Protein AF-A0A106QCA8-F1 (afdb_monomer)

Radius of gyration: 20.13 Å; Cα contacts (8 Å, |Δi|>4): 195; chains: 1; bounding box: 50×36×50 Å

Structure (mmCIF, N/CA/C/O backbone):
data_AF-A0A106QCA8-F1
#
_entry.id   AF-A0A106QCA8-F1
#
loop_
_atom_site.group_PDB
_atom_site.id
_atom_site.type_symbol
_atom_site.label_atom_id
_atom_site.label_alt_id
_atom_site.label_comp_id
_atom_site.label_asym_id
_atom_site.label_entity_id
_atom_site.label_seq_id
_atom_site.pdbx_PDB_ins_code
_atom_site.Cartn_x
_atom_site.Cartn_y
_atom_site.Cartn_z
_atom_site.occupancy
_atom_site.B_iso_or_equiv
_atom_site.auth_seq_id
_atom_site.auth_comp_id
_atom_site.auth_asym_id
_atom_site.auth_atom_id
_atom_site.pdbx_PDB_model_num
ATOM 1 N N . MET A 1 1 ? -0.680 6.009 4.607 1.00 61.69 1 MET A N 1
ATOM 2 C CA . MET A 1 1 ? -0.584 6.623 5.943 1.00 61.69 1 MET A CA 1
ATOM 3 C C . MET A 1 1 ? -1.995 6.791 6.470 1.00 61.69 1 MET A C 1
ATOM 5 O O . MET A 1 1 ? -2.846 7.191 5.689 1.00 61.69 1 MET A O 1
ATOM 9 N N . LEU A 1 2 ? -2.255 6.426 7.726 1.00 63.66 2 LEU A N 1
ATOM 10 C CA . LEU A 1 2 ? -3.539 6.678 8.384 1.00 63.66 2 LEU A CA 1
ATOM 11 C C . LEU A 1 2 ? -3.340 7.810 9.388 1.00 63.66 2 LEU A C 1
ATOM 13 O O . LEU A 1 2 ? -2.706 7.618 10.424 1.00 63.66 2 LEU A O 1
ATOM 17 N N . GLU A 1 3 ? -3.867 8.984 9.080 1.00 68.81 3 GLU A N 1
ATOM 18 C CA . GLU A 1 3 ? -3.774 10.158 9.943 1.00 68.81 3 GLU A CA 1
ATOM 19 C C . GLU A 1 3 ? -5.118 10.403 10.615 1.00 68.81 3 GLU A C 1
ATOM 21 O O . GLU A 1 3 ? -6.142 10.486 9.944 1.00 68.81 3 GLU A O 1
ATOM 26 N N . LEU A 1 4 ? -5.145 10.508 11.945 1.00 72.19 4 LEU A N 1
ATOM 27 C CA . LEU A 1 4 ? -6.372 10.848 12.661 1.00 72.19 4 LEU A CA 1
ATOM 28 C C . LEU A 1 4 ? -6.764 12.292 12.329 1.00 72.19 4 LEU A C 1
ATOM 30 O O . LEU A 1 4 ? -6.087 13.232 12.734 1.00 72.19 4 LEU A O 1
ATOM 34 N N . LYS A 1 5 ? -7.866 12.450 11.602 1.00 80.06 5 LYS A N 1
ATOM 35 C CA . LYS A 1 5 ? -8.427 13.740 11.192 1.00 80.06 5 LYS A CA 1
ATOM 36 C C . LYS A 1 5 ? -9.387 14.290 12.240 1.00 80.06 5 LYS A C 1
ATOM 38 O O . LYS A 1 5 ? -9.434 15.495 12.457 1.00 80.06 5 LYS A O 1
ATOM 43 N N . ASP A 1 6 ? -10.166 13.413 12.866 1.00 82.56 6 ASP A N 1
ATOM 44 C CA . ASP A 1 6 ? -11.178 13.800 13.846 1.00 82.56 6 ASP A CA 1
ATOM 45 C C . ASP A 1 6 ? -11.434 12.663 14.841 1.00 82.56 6 ASP A C 1
ATOM 47 O O . ASP A 1 6 ? -11.475 11.489 14.466 1.00 82.56 6 ASP A O 1
ATOM 51 N N . LEU A 1 7 ? -11.634 13.022 16.105 1.00 83.06 7 LEU A N 1
ATOM 52 C CA . LEU A 1 7 ? -12.031 12.111 17.170 1.00 83.06 7 LEU A CA 1
ATOM 53 C C . LEU A 1 7 ? -13.160 12.764 17.955 1.00 83.06 7 LEU A C 1
ATOM 55 O O . LEU A 1 7 ? -12.968 13.793 18.602 1.00 83.06 7 LEU A O 1
ATOM 59 N N . ARG A 1 8 ? -14.334 12.136 17.936 1.00 85.38 8 ARG A N 1
ATOM 60 C CA . ARG A 1 8 ? -15.504 12.611 18.677 1.00 85.38 8 ARG A CA 1
ATOM 61 C C . ARG A 1 8 ? -15.988 11.540 19.626 1.00 85.38 8 ARG A C 1
ATOM 63 O O . ARG A 1 8 ? -16.239 10.406 19.221 1.00 85.38 8 ARG A O 1
ATOM 70 N N . LEU A 1 9 ? -16.169 11.928 20.882 1.00 82.69 9 LEU A N 1
ATOM 71 C CA . LEU A 1 9 ? -16.781 11.078 21.889 1.00 82.69 9 LEU A CA 1
ATOM 72 C C . LEU A 1 9 ? -18.267 11.431 22.009 1.00 82.69 9 LEU A C 1
ATOM 74 O O . LEU A 1 9 ? -18.618 12.580 22.267 1.00 82.69 9 LEU A O 1
ATOM 78 N N . GLY A 1 10 ? -19.131 10.444 21.809 1.00 80.75 10 GLY A N 1
ATOM 79 C CA . GLY A 1 10 ? -20.548 10.496 22.153 1.00 80.75 10 GLY A CA 1
ATOM 80 C C . GLY A 1 10 ? -20.837 9.686 23.418 1.00 80.75 10 GLY A C 1
ATOM 81 O O . GLY A 1 10 ? -19.964 9.002 23.946 1.00 80.75 10 GLY A O 1
ATOM 82 N N . GLU A 1 11 ? -22.087 9.716 23.884 1.00 78.12 11 GLU A N 1
ATOM 83 C CA . GLU A 1 11 ? -22.497 9.030 25.122 1.00 78.12 11 GLU A CA 1
ATOM 84 C C . GLU A 1 11 ? -22.287 7.507 25.094 1.00 78.12 11 GLU A C 1
ATOM 86 O O . GLU A 1 11 ? -22.071 6.890 26.135 1.00 78.12 11 GLU A O 1
ATOM 91 N N . ARG A 1 12 ? -22.369 6.881 23.913 1.00 80.38 12 ARG A N 1
ATOM 92 C CA . ARG A 1 12 ? -22.224 5.421 23.739 1.00 80.38 12 ARG A CA 1
ATOM 93 C C . ARG A 1 12 ? -21.280 5.016 22.614 1.00 80.38 12 ARG A C 1
ATOM 95 O O . ARG A 1 12 ? -21.051 3.826 22.405 1.00 80.38 12 ARG A O 1
ATOM 102 N N . THR A 1 13 ? -20.741 5.987 21.891 1.00 79.75 13 THR A N 1
ATOM 103 C CA . THR A 1 13 ? -19.988 5.750 20.662 1.00 79.75 13 THR A CA 1
ATOM 104 C C . THR A 1 13 ? -18.771 6.655 20.601 1.00 79.75 13 THR A C 1
ATOM 106 O O . THR A 1 13 ? -18.883 7.841 20.899 1.00 79.75 13 THR A O 1
ATOM 109 N N . ALA A 1 14 ? -17.637 6.138 20.146 1.00 76.19 14 ALA A N 1
ATOM 110 C CA . ALA A 1 14 ? -16.525 6.961 19.686 1.00 76.19 14 ALA A CA 1
ATOM 111 C C . ALA A 1 14 ? -16.488 6.942 18.156 1.00 76.19 14 ALA A C 1
ATOM 113 O O . ALA A 1 14 ? -16.459 5.874 17.547 1.00 76.19 14 ALA A O 1
ATOM 114 N N . LEU A 1 15 ? -16.502 8.121 17.541 1.00 79.62 15 LEU A N 1
ATOM 115 C CA . LEU A 1 15 ? -16.288 8.282 16.110 1.00 79.62 15 LEU A CA 1
ATOM 116 C C . LEU A 1 15 ? -14.836 8.680 15.882 1.00 79.62 15 LEU A C 1
ATOM 118 O O . LEU A 1 15 ? -14.366 9.681 16.421 1.00 79.62 15 LEU A O 1
ATOM 122 N N . VAL A 1 16 ? -14.157 7.911 15.047 1.00 79.00 16 VAL A N 1
ATOM 123 C CA . VAL A 1 16 ? -12.771 8.128 14.665 1.00 79.00 16 VAL A CA 1
ATOM 124 C C . VAL A 1 16 ? -12.732 8.286 13.153 1.00 79.00 16 VAL A C 1
ATOM 126 O O . VAL A 1 16 ? -13.136 7.384 12.421 1.00 79.00 16 VAL A O 1
ATOM 129 N N . VAL A 1 17 ? -12.291 9.441 12.671 1.00 78.81 17 VAL A N 1
ATOM 130 C CA . VAL A 1 17 ? -12.136 9.705 11.239 1.00 78.81 17 VAL A CA 1
ATOM 131 C C . VAL A 1 17 ? -10.658 9.757 10.934 1.00 78.81 17 VAL A C 1
ATOM 133 O O . VAL A 1 17 ? -9.940 10.603 11.463 1.00 78.81 17 VAL A O 1
ATOM 136 N N . TYR A 1 18 ? -10.215 8.871 10.060 1.00 72.44 18 TYR A N 1
ATOM 137 C CA . TYR A 1 18 ? -8.867 8.880 9.531 1.00 72.44 18 TYR A CA 1
ATOM 138 C C . TYR A 1 18 ? -8.876 9.451 8.123 1.00 72.44 18 TYR A C 1
ATOM 140 O O . TYR A 1 18 ? -9.735 9.087 7.322 1.00 72.44 18 TYR A O 1
ATOM 148 N N . ASN A 1 19 ? -7.901 10.300 7.816 1.00 68.88 19 ASN A N 1
ATOM 149 C CA . ASN A 1 19 ? -7.480 10.476 6.442 1.00 68.88 19 ASN A CA 1
ATOM 150 C C . ASN A 1 19 ? -6.543 9.323 6.089 1.00 68.88 19 ASN A C 1
ATOM 152 O O . ASN A 1 19 ? -5.522 9.093 6.745 1.00 68.88 19 ASN A O 1
ATOM 156 N N . VAL A 1 20 ? -6.912 8.581 5.062 1.00 65.12 20 VAL A N 1
ATOM 157 C CA . VAL A 1 20 ? -6.074 7.559 4.475 1.00 65.12 20 VAL A CA 1
ATOM 158 C C . VAL A 1 20 ? -5.375 8.174 3.280 1.00 65.12 20 VAL A C 1
ATOM 160 O O . VAL A 1 20 ? -5.980 8.392 2.236 1.00 65.12 20 VAL A O 1
ATOM 163 N N . ILE A 1 21 ? -4.082 8.426 3.434 1.00 62.19 21 ILE A N 1
ATOM 164 C CA . ILE A 1 21 ? -3.247 8.923 2.350 1.00 62.19 21 ILE A CA 1
ATOM 165 C C . ILE A 1 21 ? -2.496 7.744 1.749 1.00 62.19 21 ILE A C 1
ATOM 167 O O . ILE A 1 21 ? -1.595 7.178 2.381 1.00 62.19 21 ILE A O 1
ATOM 171 N N . HIS A 1 22 ? -2.852 7.370 0.525 1.00 54.16 22 HIS A N 1
ATOM 172 C CA . HIS A 1 22 ? -2.063 6.431 -0.262 1.00 54.16 22 HIS A CA 1
ATOM 173 C C . HIS A 1 22 ? -1.233 7.181 -1.293 1.00 54.16 22 HIS A C 1
ATOM 175 O O . HIS A 1 22 ? -1.770 7.866 -2.160 1.00 54.16 22 HIS A O 1
ATOM 181 N N . ASN A 1 23 ? 0.081 6.973 -1.241 1.00 50.81 23 ASN A N 1
ATOM 182 C CA . ASN A 1 23 ? 0.938 7.258 -2.381 1.00 50.81 23 ASN A CA 1
ATOM 183 C C . ASN A 1 23 ? 0.681 6.145 -3.401 1.00 50.81 23 ASN A C 1
ATOM 185 O O . ASN A 1 23 ? 1.023 4.983 -3.160 1.00 50.81 23 ASN A O 1
ATOM 189 N N . VAL A 1 24 ? -0.002 6.469 -4.499 1.00 42.97 24 VAL A N 1
ATOM 190 C CA . VAL A 1 24 ? -0.284 5.514 -5.577 1.00 42.97 24 VAL A CA 1
ATOM 191 C C . VAL A 1 24 ? 0.964 5.400 -6.450 1.00 42.97 24 VAL A C 1
ATOM 193 O O . VAL A 1 24 ? 1.028 5.949 -7.545 1.00 42.97 24 VAL A O 1
ATOM 196 N N . GLY A 1 25 ? 1.979 4.698 -5.946 1.00 50.38 25 GLY A N 1
ATOM 197 C CA . GLY A 1 25 ? 3.288 4.612 -6.594 1.00 50.38 25 GLY A CA 1
ATOM 198 C C . GLY A 1 25 ? 3.804 5.957 -7.117 1.00 50.38 25 GLY A C 1
ATOM 199 O O . GLY A 1 25 ? 3.725 6.967 -6.420 1.00 50.38 25 GLY A O 1
ATOM 200 N N . ARG A 1 26 ? 4.314 5.967 -8.354 1.00 38.50 26 ARG A N 1
ATOM 201 C CA . ARG A 1 26 ? 4.999 7.097 -9.012 1.00 38.50 26 ARG A CA 1
ATOM 202 C C . ARG A 1 26 ? 4.159 8.322 -9.397 1.00 38.50 26 ARG A C 1
ATOM 204 O O . ARG A 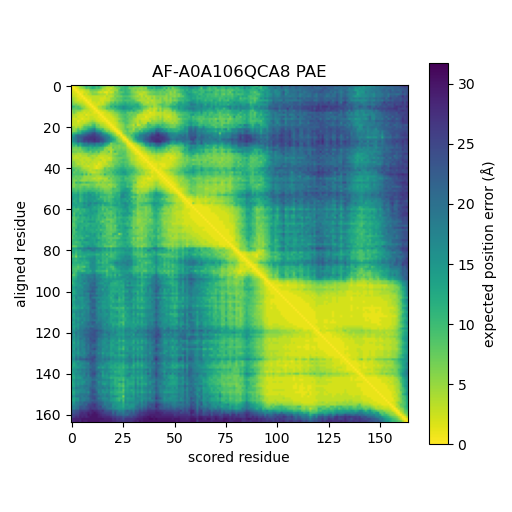1 26 ? 4.722 9.287 -9.908 1.00 38.50 26 ARG A O 1
ATOM 211 N N . LEU A 1 27 ? 2.847 8.350 -9.180 1.00 31.44 27 LEU A N 1
ATOM 212 C CA . LEU A 1 27 ? 2.084 9.571 -9.445 1.00 31.44 27 LEU A CA 1
ATOM 213 C C . LEU A 1 27 ? 2.104 10.478 -8.209 1.00 31.44 27 LEU A C 1
ATOM 215 O O . LEU A 1 27 ? 1.831 10.027 -7.099 1.00 31.44 27 LEU A O 1
ATOM 219 N N . ARG A 1 28 ? 2.296 11.793 -8.412 1.00 38.62 28 ARG A N 1
ATOM 220 C CA . ARG A 1 28 ? 1.898 12.864 -7.464 1.00 38.62 28 ARG A CA 1
ATOM 221 C C . ARG A 1 28 ? 0.366 12.919 -7.285 1.00 38.62 28 ARG A C 1
ATOM 223 O O . ARG A 1 28 ? -0.226 13.986 -7.177 1.00 38.62 28 ARG A O 1
ATOM 230 N N . THR A 1 29 ? -0.300 11.774 -7.306 1.00 36.31 29 THR A N 1
ATOM 231 C CA . THR A 1 29 ? -1.714 11.645 -7.005 1.00 36.31 29 THR A CA 1
ATOM 232 C C . THR A 1 29 ? -1.790 11.085 -5.597 1.00 36.31 29 THR A C 1
ATOM 234 O O . THR A 1 29 ? -1.747 9.875 -5.376 1.00 36.31 29 THR A O 1
ATOM 237 N N . THR A 1 30 ? -1.837 12.004 -4.637 1.00 47.06 30 THR A N 1
ATOM 238 C CA . THR A 1 30 ? -2.266 11.719 -3.272 1.00 47.06 30 THR A CA 1
ATOM 239 C C . THR A 1 30 ? -3.723 11.302 -3.363 1.00 47.06 30 THR A C 1
ATOM 241 O O . THR A 1 30 ? -4.579 12.120 -3.694 1.00 47.06 30 THR A O 1
ATOM 244 N N . LEU A 1 31 ? -4.002 10.020 -3.145 1.00 48.88 31 LEU A N 1
ATOM 245 C CA . LEU A 1 31 ? -5.378 9.562 -3.059 1.00 48.88 31 LEU A CA 1
ATOM 246 C C . LEU A 1 31 ? -5.782 9.667 -1.592 1.00 48.88 31 LEU A C 1
ATOM 248 O O . LEU A 1 31 ? -5.291 8.909 -0.752 1.00 48.88 31 LEU A O 1
ATOM 252 N N . GLU A 1 32 ? -6.597 10.679 -1.308 1.00 56.62 32 GLU A N 1
ATOM 253 C CA . GLU A 1 32 ? -7.141 10.970 0.013 1.00 56.62 32 GLU A CA 1
ATOM 254 C C . GLU A 1 32 ? -8.489 10.283 0.169 1.00 56.62 32 GLU A C 1
ATOM 256 O O . GLU A 1 32 ? -9.324 10.310 -0.737 1.00 56.62 32 GLU A O 1
ATOM 261 N N . GLN A 1 33 ? -8.707 9.670 1.327 1.00 68.94 33 GLN A N 1
ATOM 262 C CA . GLN A 1 33 ? -10.005 9.114 1.673 1.00 68.94 33 GLN A CA 1
ATOM 263 C C . GLN A 1 33 ? -10.294 9.258 3.145 1.00 68.94 33 GLN A C 1
ATOM 265 O O . GLN A 1 33 ? -9.450 8.992 3.998 1.00 68.94 33 GLN A O 1
ATOM 270 N N . ASP A 1 34 ? -11.549 9.561 3.439 1.00 70.88 34 ASP A N 1
ATOM 271 C CA . ASP A 1 34 ? -12.047 9.486 4.797 1.00 70.88 34 ASP A CA 1
ATOM 272 C C . ASP A 1 34 ? -12.394 8.024 5.125 1.00 70.88 34 ASP A C 1
ATOM 274 O O . ASP A 1 34 ? -13.360 7.455 4.600 1.00 70.88 34 ASP A O 1
ATOM 278 N N . PHE A 1 35 ? -11.633 7.429 6.042 1.00 74.38 35 PHE A N 1
ATOM 279 C CA . PHE A 1 35 ? -11.991 6.178 6.698 1.00 74.38 35 PHE A CA 1
ATOM 280 C C . PHE A 1 35 ? -12.634 6.476 8.047 1.00 74.38 35 PHE A C 1
ATOM 282 O O . PHE A 1 35 ? -11.989 6.959 8.979 1.00 74.38 35 PHE A O 1
ATOM 289 N N . LYS A 1 36 ? -13.937 6.212 8.144 1.00 80.69 36 LYS A N 1
ATOM 290 C CA . LYS A 1 36 ? -14.747 6.516 9.325 1.00 80.69 36 LYS A CA 1
ATOM 291 C C . LYS A 1 36 ? -14.991 5.239 10.107 1.00 80.69 36 LYS A C 1
ATOM 293 O O . LYS A 1 36 ? -15.583 4.296 9.584 1.00 80.69 36 LYS A O 1
ATOM 298 N N . LEU A 1 37 ? -14.555 5.230 11.357 1.00 81.50 37 LEU A N 1
ATOM 299 C CA . LEU A 1 37 ? -14.771 4.157 12.311 1.00 81.50 37 LEU A CA 1
ATOM 300 C C . LEU A 1 37 ? -15.709 4.632 13.416 1.00 81.50 37 LEU A C 1
ATOM 302 O O . LEU A 1 37 ? -15.427 5.603 14.109 1.00 81.50 37 LEU A O 1
ATOM 306 N N . GLU A 1 38 ? -16.814 3.926 13.601 1.00 84.69 38 GLU A N 1
ATOM 307 C CA . GLU A 1 38 ? -17.727 4.102 14.723 1.00 84.69 38 GLU A CA 1
ATOM 308 C C . GLU A 1 38 ? -17.548 2.924 15.682 1.00 84.69 38 GLU A C 1
ATOM 310 O O . GLU A 1 38 ? -17.734 1.764 15.310 1.00 84.69 38 GLU A O 1
ATOM 315 N N . ILE A 1 39 ? -17.154 3.224 16.914 1.00 84.94 39 ILE A N 1
ATOM 316 C CA . ILE A 1 39 ? -16.864 2.246 17.958 1.00 84.94 39 ILE A CA 1
ATOM 317 C C . ILE A 1 39 ? -17.966 2.338 19.005 1.00 84.94 39 ILE A C 1
ATOM 319 O O . ILE A 1 39 ? -18.117 3.371 19.651 1.00 84.94 39 ILE A O 1
ATOM 323 N N . ASP A 1 40 ? -18.711 1.258 19.205 1.00 85.00 40 ASP A N 1
ATOM 324 C CA . ASP A 1 40 ? -19.640 1.122 20.325 1.00 85.00 40 ASP A CA 1
ATOM 325 C C . ASP A 1 40 ? -18.842 0.850 21.610 1.00 85.00 40 ASP A C 1
ATOM 327 O O . ASP A 1 40 ? -18.142 -0.159 21.723 1.00 85.00 40 ASP A O 1
ATOM 331 N N . LEU A 1 41 ? -18.932 1.760 22.582 1.00 80.44 41 LEU A N 1
ATOM 332 C CA . LEU A 1 41 ? -18.091 1.7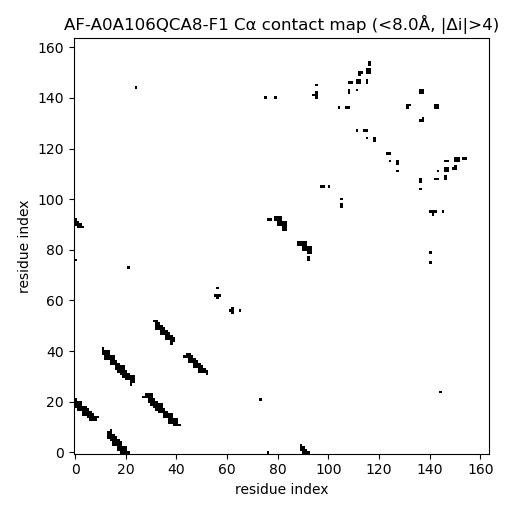42 23.785 1.00 80.44 41 LEU A CA 1
ATOM 333 C C . LEU A 1 41 ? -18.486 0.657 24.795 1.00 80.44 41 LEU A C 1
ATOM 335 O O . LEU A 1 41 ? -17.705 0.339 25.687 1.00 80.44 41 LEU A O 1
ATOM 339 N N . HIS A 1 42 ? -19.689 0.094 24.681 1.00 80.44 42 HIS A N 1
ATOM 340 C CA . HIS A 1 42 ? -20.198 -0.899 25.625 1.00 80.44 42 HIS A CA 1
ATOM 341 C C . HIS A 1 42 ? -19.939 -2.329 25.145 1.00 80.44 42 HIS A C 1
ATOM 343 O O . HIS A 1 42 ? -19.581 -3.204 25.927 1.00 80.44 42 HIS A O 1
ATOM 349 N N . SER A 1 43 ? -20.116 -2.564 23.846 1.00 85.56 43 SER A N 1
ATOM 350 C CA . SER A 1 43 ? -19.928 -3.870 23.213 1.00 85.56 43 SER A CA 1
ATOM 351 C C . SER A 1 43 ? -18.555 -4.045 22.565 1.00 85.56 43 SER A C 1
ATOM 353 O O . SER A 1 43 ? -18.200 -5.164 22.200 1.00 85.56 43 SER A O 1
ATOM 355 N N . GLY A 1 44 ? -17.806 -2.955 22.368 1.00 77.00 44 GLY A N 1
ATOM 356 C CA . GLY A 1 44 ? -16.535 -2.951 21.645 1.00 77.00 44 GLY A CA 1
ATOM 357 C C . GLY A 1 44 ? -16.677 -3.195 20.139 1.00 77.00 44 GLY A C 1
ATOM 358 O O . GLY A 1 44 ? -15.675 -3.386 19.451 1.00 77.00 44 GLY A O 1
ATOM 359 N N . LYS A 1 45 ? -17.905 -3.225 19.602 1.00 82.06 45 LYS A N 1
ATOM 360 C CA . LYS A 1 45 ? -18.140 -3.439 18.170 1.00 82.06 45 LYS A CA 1
ATOM 361 C C . LYS A 1 45 ? -17.693 -2.221 17.374 1.00 82.06 45 LYS A C 1
ATOM 363 O O . LYS A 1 45 ? -18.019 -1.091 17.722 1.00 82.06 45 LYS A O 1
ATOM 368 N N . VAL A 1 46 ? -17.011 -2.475 16.263 1.00 81.75 46 VAL A N 1
ATOM 369 C CA . VAL A 1 46 ? -16.520 -1.439 15.354 1.00 81.75 46 VAL A CA 1
ATOM 370 C C . VAL A 1 46 ? -17.262 -1.544 14.027 1.00 81.75 46 VAL A C 1
ATOM 372 O O . VAL A 1 46 ? -17.333 -2.621 13.434 1.00 81.75 46 VAL A O 1
ATOM 375 N N . LYS A 1 47 ? -17.811 -0.427 13.555 1.00 82.94 47 LYS A N 1
ATOM 376 C CA . LYS A 1 47 ? -18.344 -0.266 12.201 1.00 82.94 47 LYS A CA 1
ATOM 377 C C . LYS A 1 47 ? -17.411 0.641 11.419 1.00 82.94 47 LYS A C 1
ATOM 379 O O . LYS A 1 47 ? -17.030 1.695 11.913 1.00 82.94 47 LYS A O 1
ATOM 384 N N . GLY A 1 48 ? -17.055 0.235 10.206 1.00 78.62 48 GLY A N 1
ATOM 385 C CA . GLY A 1 48 ? -16.217 1.027 9.315 1.00 78.62 48 GLY A CA 1
ATOM 386 C C . GLY A 1 48 ? -16.945 1.383 8.031 1.00 78.62 48 GLY A C 1
ATOM 387 O O . GLY A 1 48 ? -17.636 0.539 7.462 1.00 78.62 48 GLY A O 1
ATOM 388 N N . ALA A 1 49 ? -16.763 2.615 7.569 1.00 78.81 49 ALA A N 1
ATOM 389 C CA . ALA A 1 49 ? -17.149 3.058 6.239 1.00 78.81 49 ALA A CA 1
ATOM 390 C C . ALA A 1 49 ? -15.944 3.713 5.564 1.00 78.81 49 ALA A C 1
ATOM 392 O O . ALA A 1 49 ? -15.250 4.538 6.162 1.00 78.81 49 ALA A O 1
ATOM 393 N N . LEU A 1 50 ? -15.705 3.330 4.315 1.00 73.25 50 LEU A N 1
ATOM 394 C CA . LEU A 1 50 ? -14.657 3.892 3.482 1.00 73.25 50 LEU A CA 1
ATOM 395 C C . LEU A 1 50 ? -15.316 4.584 2.293 1.00 73.25 50 LEU A C 1
ATOM 397 O O . LEU A 1 50 ? -16.176 4.003 1.628 1.00 73.25 50 LEU A O 1
ATOM 401 N N . HIS A 1 51 ? -14.929 5.833 2.055 1.00 72.19 51 HIS A N 1
ATOM 402 C CA . HIS A 1 51 ? -15.487 6.651 0.989 1.00 72.19 51 HIS A CA 1
ATOM 403 C C . HIS A 1 51 ? -14.386 7.022 0.003 1.00 72.19 51 HIS A C 1
ATOM 405 O O . HIS A 1 51 ? -13.469 7.765 0.340 1.00 72.19 51 HIS A O 1
ATOM 411 N N . LEU A 1 52 ? -14.498 6.500 -1.217 1.00 68.38 52 LEU A N 1
ATOM 412 C CA . LEU A 1 52 ? -13.610 6.837 -2.320 1.00 68.38 52 LEU A CA 1
ATOM 413 C C . LEU A 1 52 ? -14.088 8.143 -2.966 1.00 68.38 52 LEU A C 1
ATOM 415 O O . LEU A 1 52 ? -15.211 8.207 -3.468 1.00 68.38 52 LEU A O 1
ATOM 419 N N . THR A 1 53 ? -13.255 9.179 -2.928 1.00 67.00 53 THR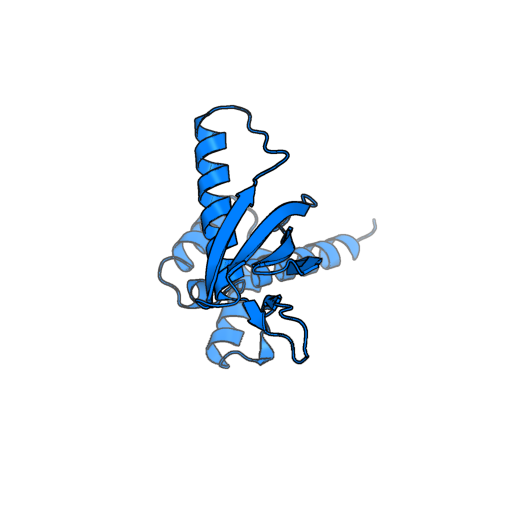 A N 1
ATOM 420 C CA . THR A 1 53 ? -13.514 10.485 -3.552 1.00 67.00 53 THR A CA 1
ATOM 421 C C . THR A 1 53 ? -12.570 10.712 -4.737 1.00 67.00 53 THR A C 1
ATOM 423 O O . THR A 1 53 ? -11.499 10.114 -4.804 1.00 67.00 53 THR A O 1
ATOM 426 N N . ASP A 1 54 ? -12.999 11.538 -5.699 1.00 61.41 54 ASP A N 1
ATOM 427 C CA . ASP A 1 54 ? -12.170 12.056 -6.804 1.00 61.41 54 ASP A CA 1
ATOM 428 C C . ASP A 1 54 ? -11.554 11.010 -7.759 1.00 61.41 54 ASP A C 1
ATOM 430 O O . ASP A 1 54 ? -10.402 11.103 -8.182 1.00 61.41 54 ASP A O 1
ATOM 434 N N . PHE A 1 55 ? -12.348 10.013 -8.160 1.00 65.44 55 PHE A N 1
ATOM 435 C CA . PHE A 1 55 ? -11.934 8.963 -9.095 1.00 65.44 55 PHE A CA 1
ATOM 436 C C . PHE A 1 55 ? -12.325 9.258 -10.550 1.00 65.44 55 PHE A C 1
ATOM 438 O O . PHE A 1 55 ? -13.505 9.426 -10.856 1.00 65.44 55 PHE A O 1
ATOM 445 N N . GLN A 1 56 ? -11.345 9.254 -11.462 1.00 62.97 56 GLN A N 1
ATOM 446 C CA . GLN A 1 56 ? -11.559 9.449 -12.902 1.00 62.97 56 GLN A CA 1
ATOM 447 C C . GLN A 1 56 ? -10.888 8.353 -13.747 1.00 62.97 56 GLN A C 1
ATOM 449 O O . GLN A 1 56 ? -9.737 7.953 -13.519 1.00 62.97 56 GLN A O 1
ATOM 454 N N . ALA A 1 57 ? -11.607 7.881 -14.765 1.00 69.06 57 ALA A N 1
ATOM 455 C CA . ALA A 1 57 ? -11.107 6.947 -15.766 1.00 69.06 57 ALA A CA 1
ATOM 456 C C . ALA A 1 57 ? -11.785 7.187 -17.119 1.00 69.06 57 ALA A C 1
ATOM 458 O O . ALA A 1 57 ? -12.938 7.611 -17.170 1.00 69.06 57 ALA A O 1
ATOM 459 N N . ASP A 1 58 ? -11.072 6.868 -18.197 1.00 63.72 58 ASP A N 1
ATOM 460 C CA . ASP A 1 58 ? -11.520 7.140 -19.568 1.00 63.72 58 ASP A CA 1
ATOM 461 C C . ASP A 1 58 ? -12.662 6.215 -20.013 1.00 63.72 58 ASP A C 1
ATOM 463 O O . ASP A 1 58 ? -13.417 6.532 -20.930 1.00 63.72 58 ASP A O 1
ATOM 467 N N . ASN A 1 59 ? -12.795 5.052 -19.366 1.00 74.62 59 ASN A N 1
ATOM 468 C CA . ASN A 1 59 ? -13.851 4.080 -19.622 1.00 74.62 59 ASN A CA 1
ATOM 469 C C . ASN A 1 59 ? -14.105 3.176 -18.399 1.00 74.62 59 ASN A C 1
ATOM 471 O O . ASN A 1 59 ? -13.388 3.222 -17.396 1.00 74.62 59 ASN A O 1
ATOM 475 N N . LEU A 1 60 ? -15.145 2.342 -18.495 1.00 69.31 60 LEU A N 1
ATOM 476 C CA . LEU A 1 60 ? -15.595 1.457 -17.418 1.00 69.31 60 LEU A CA 1
ATOM 477 C C . LEU A 1 60 ? -14.583 0.355 -17.064 1.00 69.31 60 LEU A C 1
ATOM 479 O O . LEU A 1 60 ? -14.456 0.004 -15.892 1.00 69.31 60 LEU A O 1
ATOM 483 N N . GLU A 1 61 ? -13.869 -0.203 -18.041 1.00 65.62 61 GLU A N 1
ATOM 484 C CA . GLU A 1 61 ? -12.885 -1.259 -17.770 1.00 65.62 61 GLU A CA 1
ATOM 485 C C . GLU A 1 61 ? -11.678 -0.699 -17.023 1.00 65.62 61 GLU A C 1
ATOM 487 O O . GLU A 1 61 ? -11.320 -1.222 -15.968 1.00 65.62 61 GLU A O 1
ATOM 492 N N . ALA A 1 62 ? -11.153 0.438 -17.484 1.00 57.84 62 ALA A N 1
ATOM 493 C CA . ALA A 1 62 ? -10.110 1.190 -16.799 1.00 57.84 62 ALA A CA 1
ATOM 494 C C . ALA A 1 62 ? -10.563 1.631 -15.400 1.00 57.84 62 ALA A C 1
ATOM 496 O O . ALA A 1 62 ? -9.774 1.609 -14.456 1.00 57.84 62 ALA A O 1
ATOM 497 N N . ALA A 1 63 ? -11.839 1.997 -15.233 1.00 66.25 63 ALA A N 1
ATOM 498 C CA . ALA A 1 63 ? -12.403 2.293 -13.921 1.00 66.25 63 ALA A CA 1
ATOM 499 C C . ALA A 1 63 ? -12.363 1.064 -12.994 1.00 66.25 63 ALA A C 1
ATOM 501 O O . ALA A 1 63 ? -11.914 1.142 -11.850 1.00 66.25 63 ALA A O 1
ATOM 502 N N . ARG A 1 64 ? -12.807 -0.094 -13.489 1.00 72.38 64 ARG A N 1
ATOM 503 C CA . ARG A 1 64 ? -12.835 -1.339 -12.714 1.00 72.38 64 ARG A CA 1
ATOM 504 C C . ARG A 1 64 ? -11.431 -1.789 -12.321 1.00 72.38 64 ARG A C 1
ATOM 506 O O . ARG A 1 64 ? -11.216 -2.174 -11.176 1.00 72.38 64 ARG A O 1
ATOM 513 N N . GLU A 1 65 ? -10.490 -1.723 -13.253 1.00 68.31 65 GLU A N 1
ATOM 514 C CA . GLU A 1 65 ? -9.098 -2.101 -13.027 1.00 68.31 65 GLU A CA 1
ATOM 515 C C . GLU A 1 65 ? -8.414 -1.169 -12.022 1.00 68.31 65 GLU A C 1
ATOM 517 O O . GLU A 1 65 ? -7.861 -1.639 -11.028 1.00 68.31 65 GLU A O 1
ATOM 522 N N . LYS A 1 66 ? -8.541 0.154 -12.196 1.00 66.81 66 LYS A N 1
ATOM 523 C CA . LYS A 1 66 ? -8.015 1.129 -11.229 1.00 66.81 66 LYS A CA 1
ATOM 524 C C . LYS A 1 66 ? -8.608 0.920 -9.832 1.00 66.81 66 LYS A C 1
ATOM 526 O O . LYS A 1 66 ? -7.882 1.035 -8.848 1.00 66.81 66 LYS A O 1
ATOM 531 N N . MET A 1 67 ? -9.897 0.586 -9.729 1.00 71.75 67 MET A N 1
ATOM 532 C CA . MET A 1 67 ? -10.543 0.300 -8.445 1.00 71.75 67 MET A CA 1
ATOM 533 C C . MET A 1 67 ? -10.037 -1.003 -7.811 1.00 71.75 67 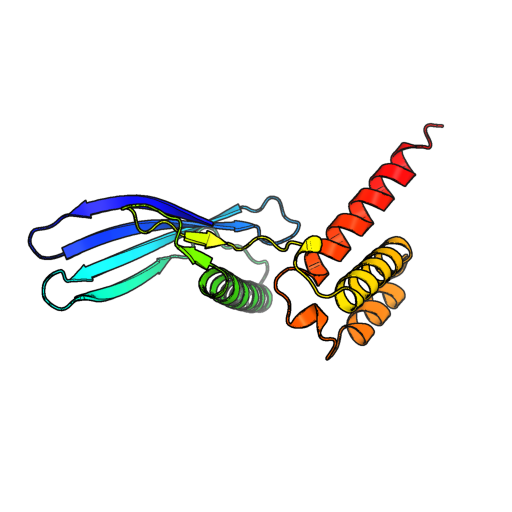MET A C 1
ATOM 535 O O . MET A 1 67 ? -9.819 -1.035 -6.603 1.00 71.75 67 MET A O 1
ATOM 539 N N . ALA A 1 68 ? -9.805 -2.058 -8.598 1.00 72.94 68 ALA A N 1
ATOM 540 C CA . ALA A 1 68 ? -9.232 -3.311 -8.104 1.00 72.94 68 ALA A CA 1
ATOM 541 C C . ALA A 1 68 ? -7.810 -3.103 -7.560 1.00 72.94 68 ALA A C 1
ATOM 543 O O . ALA A 1 68 ? -7.539 -3.428 -6.405 1.00 72.94 68 ALA A O 1
ATOM 544 N N . ILE A 1 69 ? -6.948 -2.442 -8.342 1.00 66.12 69 ILE A N 1
ATOM 545 C CA . ILE A 1 69 ? -5.584 -2.077 -7.931 1.00 66.12 69 ILE A CA 1
ATOM 546 C C . ILE A 1 69 ? -5.615 -1.237 -6.649 1.00 66.12 69 ILE A C 1
ATOM 548 O O . ILE A 1 69 ? -4.803 -1.432 -5.742 1.00 66.12 69 ILE A O 1
ATOM 552 N N . TRP A 1 70 ? -6.558 -0.299 -6.559 1.00 71.94 70 TRP A N 1
ATOM 553 C CA . TRP A 1 70 ? -6.735 0.531 -5.377 1.00 71.94 70 TRP A CA 1
ATOM 554 C C . TRP A 1 70 ? -7.129 -0.299 -4.141 1.00 71.94 70 TRP A C 1
ATOM 556 O O . TRP A 1 70 ? -6.487 -0.165 -3.099 1.00 71.94 70 TRP A O 1
ATOM 566 N N . CYS A 1 71 ? -8.112 -1.197 -4.257 1.00 72.00 71 CYS A N 1
ATOM 567 C CA . CYS A 1 71 ? -8.526 -2.095 -3.175 1.00 72.00 71 CYS A CA 1
ATOM 568 C C . CYS A 1 71 ? -7.376 -2.989 -2.691 1.00 72.00 71 CYS A C 1
ATOM 570 O O . CYS A 1 71 ? -7.186 -3.141 -1.482 1.00 72.00 71 CYS A O 1
ATOM 572 N N . ASP A 1 72 ? -6.583 -3.541 -3.610 1.00 65.62 72 ASP A N 1
ATOM 573 C CA . ASP A 1 72 ? -5.444 -4.399 -3.274 1.00 65.62 72 ASP A CA 1
ATOM 574 C C . ASP A 1 72 ? -4.366 -3.625 -2.509 1.00 65.62 72 ASP A C 1
ATOM 576 O O . ASP A 1 72 ? -3.857 -4.089 -1.484 1.00 65.62 72 ASP A O 1
ATOM 580 N N . ARG A 1 73 ? -4.072 -2.395 -2.941 1.00 64.75 73 ARG A N 1
ATOM 581 C CA . ARG A 1 73 ? -3.110 -1.506 -2.272 1.00 64.75 73 ARG A CA 1
ATOM 582 C C . ARG A 1 73 ? -3.611 -1.012 -0.920 1.00 64.75 73 ARG A C 1
ATOM 584 O O . ARG A 1 73 ? -2.825 -0.923 0.022 1.00 64.75 73 ARG A O 1
ATOM 591 N N . MET A 1 74 ? -4.903 -0.717 -0.799 1.00 69.38 74 MET A N 1
ATOM 592 C CA . MET A 1 74 ? -5.541 -0.375 0.472 1.00 69.38 74 MET A CA 1
ATOM 593 C C . MET A 1 74 ? -5.432 -1.552 1.446 1.00 69.38 74 MET A C 1
ATOM 595 O O . MET A 1 74 ? -4.978 -1.387 2.578 1.00 69.38 74 MET A O 1
ATOM 599 N N . ALA A 1 75 ? -5.762 -2.764 0.994 1.00 67.44 75 ALA A N 1
ATOM 600 C CA . ALA A 1 75 ? -5.642 -3.973 1.796 1.00 67.44 75 ALA A CA 1
ATOM 601 C C . ALA A 1 75 ? -4.189 -4.239 2.224 1.00 67.44 75 ALA A C 1
ATOM 603 O O . ALA A 1 75 ? -3.946 -4.559 3.388 1.00 67.44 75 ALA A O 1
ATOM 604 N N . ALA A 1 76 ? -3.221 -4.067 1.320 1.00 62.22 76 ALA A N 1
ATOM 605 C CA . ALA A 1 76 ? -1.800 -4.169 1.641 1.00 62.22 76 ALA A CA 1
ATOM 606 C C . ALA A 1 76 ? -1.374 -3.111 2.673 1.00 62.22 76 ALA A C 1
ATOM 608 O O . ALA A 1 76 ? -0.759 -3.450 3.682 1.00 62.22 76 ALA A O 1
ATOM 609 N N . GLY A 1 77 ? -1.773 -1.852 2.478 1.00 62.66 77 GLY A N 1
ATOM 610 C CA . GLY A 1 77 ? -1.458 -0.748 3.382 1.00 62.66 77 GLY A CA 1
ATOM 611 C C . GLY A 1 77 ? -2.044 -0.919 4.784 1.00 62.66 77 GLY A C 1
ATOM 612 O O . GLY A 1 77 ? -1.354 -0.630 5.756 1.00 62.66 77 GLY A O 1
ATOM 613 N N . LEU A 1 78 ? -3.273 -1.433 4.908 1.00 66.69 78 LEU A N 1
ATOM 614 C CA . LEU A 1 78 ? -3.887 -1.743 6.207 1.00 66.69 78 LEU A CA 1
ATOM 615 C C . LEU A 1 78 ? -3.174 -2.889 6.922 1.00 66.69 78 LEU A C 1
ATOM 617 O O . LEU A 1 78 ? -2.986 -2.830 8.133 1.00 66.69 78 LEU A O 1
ATOM 621 N N . ARG A 1 79 ? -2.779 -3.935 6.187 1.00 65.19 79 ARG A N 1
ATOM 622 C CA . ARG A 1 79 ? -2.085 -5.097 6.764 1.00 65.19 79 ARG A CA 1
ATOM 623 C C . ARG A 1 79 ? -0.649 -4.778 7.171 1.00 65.19 79 ARG A C 1
ATOM 625 O O . ARG A 1 79 ? -0.169 -5.333 8.151 1.00 65.19 79 ARG A O 1
ATOM 632 N N . ALA A 1 80 ? 0.019 -3.892 6.436 1.00 57.78 80 ALA A N 1
ATOM 633 C CA . ALA A 1 80 ? 1.385 -3.449 6.709 1.00 57.78 80 ALA A CA 1
ATOM 634 C C . ALA A 1 80 ? 1.459 -2.288 7.718 1.00 57.78 80 ALA A C 1
ATOM 636 O O . ALA A 1 80 ? 2.530 -1.711 7.917 1.00 57.78 80 ALA A O 1
ATOM 637 N N . ALA A 1 81 ? 0.335 -1.904 8.328 1.00 66.38 81 ALA A N 1
ATOM 638 C CA . ALA A 1 81 ? 0.295 -0.813 9.283 1.00 66.38 81 ALA A CA 1
ATOM 639 C C . ALA A 1 81 ? 0.645 -1.293 10.701 1.00 66.38 81 ALA A C 1
ATOM 641 O O . ALA A 1 81 ? 0.049 -2.236 11.222 1.00 66.38 81 ALA A O 1
ATOM 642 N N . LYS A 1 82 ? 1.585 -0.608 11.355 1.00 69.81 82 LYS A N 1
ATOM 643 C CA . LYS A 1 82 ? 1.932 -0.804 12.764 1.00 69.81 82 LYS A CA 1
ATOM 644 C C . LYS A 1 82 ? 1.308 0.310 13.599 1.00 69.81 82 LYS A C 1
ATOM 646 O O . LYS A 1 82 ? 1.314 1.475 13.201 1.00 69.81 82 LYS A O 1
ATOM 651 N N . ARG A 1 83 ? 0.767 -0.041 14.768 1.00 73.19 83 ARG A N 1
ATOM 652 C CA . ARG A 1 83 ? 0.311 0.951 15.747 1.00 73.19 83 ARG A CA 1
ATOM 653 C C . ARG A 1 83 ? 1.522 1.740 16.258 1.00 73.19 83 ARG A C 1
ATOM 655 O O . ARG A 1 83 ? 2.495 1.128 16.694 1.00 73.19 83 ARG A O 1
ATOM 662 N N . LYS A 1 84 ? 1.440 3.072 16.219 1.00 73.81 84 LYS A N 1
ATOM 663 C CA . LYS A 1 84 ? 2.415 3.953 16.871 1.00 73.81 84 LYS A CA 1
ATOM 664 C C . LYS A 1 84 ? 2.269 3.861 18.385 1.00 73.81 84 LYS A C 1
ATOM 666 O O . LYS A 1 84 ? 1.153 3.750 18.897 1.00 73.81 84 LYS A O 1
ATOM 671 N N . ASP A 1 85 ? 3.388 3.956 19.090 1.00 71.44 85 ASP A N 1
ATOM 672 C CA . ASP A 1 85 ? 3.368 4.066 20.544 1.00 71.44 85 ASP A CA 1
ATOM 673 C C . ASP A 1 85 ? 2.642 5.354 20.965 1.00 71.44 85 ASP A C 1
ATOM 675 O O . ASP A 1 85 ? 2.843 6.421 20.379 1.00 71.44 85 ASP A O 1
ATOM 679 N N . GLY A 1 86 ? 1.768 5.239 21.967 1.00 76.50 86 GLY A N 1
ATOM 680 C CA . GLY A 1 86 ? 0.976 6.347 22.498 1.00 76.50 86 GLY A CA 1
ATOM 681 C C . GLY A 1 86 ? -0.494 6.008 22.762 1.00 76.50 86 GLY A C 1
ATOM 682 O O . GLY A 1 86 ? -0.993 4.917 22.457 1.00 76.50 86 GLY A O 1
ATOM 683 N N . ASP A 1 87 ? -1.191 6.989 23.337 1.00 69.25 87 ASP A N 1
ATOM 684 C CA . ASP A 1 87 ? -2.586 6.854 23.773 1.00 69.25 87 ASP A CA 1
ATOM 685 C C . ASP A 1 87 ? -3.578 6.873 22.602 1.00 69.25 87 ASP A C 1
ATOM 687 O O . ASP A 1 87 ? -4.644 6.260 22.668 1.00 69.25 87 ASP A O 1
ATOM 691 N N . LEU A 1 88 ? -3.220 7.542 21.502 1.00 63.88 88 LEU A N 1
ATOM 692 C CA . LEU A 1 88 ? -4.063 7.637 20.314 1.00 63.88 88 LEU A CA 1
ATOM 693 C C . LEU A 1 88 ? -3.850 6.434 19.377 1.00 63.88 88 LEU A C 1
ATOM 695 O O . LEU A 1 88 ? -2.714 6.001 19.175 1.00 63.88 88 LEU A O 1
ATOM 699 N N . PRO A 1 89 ? -4.917 5.906 18.748 1.00 66.81 89 PRO A N 1
ATOM 700 C CA . PRO A 1 89 ? -4.835 4.797 17.798 1.00 66.81 89 PRO A CA 1
ATOM 701 C C . PRO A 1 89 ? -4.324 5.278 16.430 1.00 66.81 89 PRO A C 1
ATOM 703 O O . PRO A 1 89 ? -5.050 5.259 15.435 1.00 66.81 89 PRO A O 1
ATOM 706 N N . LEU A 1 90 ? -3.081 5.755 16.390 1.00 63.94 90 LEU A N 1
ATOM 707 C CA . LEU A 1 90 ? -2.385 6.160 15.171 1.00 63.94 90 LEU A CA 1
ATOM 708 C C . LEU A 1 90 ? -1.643 4.963 14.575 1.00 63.94 90 LEU A C 1
ATOM 710 O O . LEU A 1 90 ? -1.038 4.175 15.303 1.00 63.94 90 LEU A O 1
ATOM 714 N N . TYR A 1 91 ? -1.668 4.845 13.249 1.00 67.38 91 TYR A N 1
ATOM 715 C CA . TYR A 1 91 ? -1.044 3.737 12.533 1.00 67.38 91 TYR A CA 1
ATOM 716 C C . TYR A 1 91 ? -0.128 4.262 11.429 1.00 67.38 91 TYR A C 1
ATOM 718 O O . TYR A 1 91 ? -0.524 5.097 10.613 1.00 67.38 91 TYR A O 1
ATOM 726 N N . GLU A 1 92 ? 1.096 3.749 11.381 1.00 64.31 92 GLU A N 1
ATOM 727 C CA . GLU A 1 92 ? 2.047 4.030 10.308 1.00 64.31 92 GLU A CA 1
ATOM 728 C C . GLU A 1 92 ? 2.254 2.812 9.427 1.00 64.31 92 GLU A C 1
ATOM 730 O O . GLU A 1 92 ? 2.225 1.679 9.897 1.00 64.31 92 GLU A O 1
ATOM 735 N N . ARG A 1 93 ? 2.475 3.050 8.134 1.00 62.69 93 ARG A N 1
ATOM 736 C CA . ARG A 1 93 ? 2.940 1.996 7.235 1.00 62.69 93 ARG A CA 1
ATOM 737 C C . ARG A 1 93 ? 4.368 1.650 7.642 1.00 62.69 93 ARG A C 1
ATOM 739 O O . ARG A 1 93 ? 5.178 2.561 7.797 1.00 62.69 93 ARG A O 1
ATOM 746 N N . ILE A 1 94 ? 4.673 0.365 7.764 1.00 64.31 94 ILE A N 1
ATOM 747 C CA . ILE A 1 94 ? 6.059 -0.089 7.861 1.00 64.31 94 ILE A CA 1
ATOM 748 C C . ILE A 1 94 ? 6.725 0.248 6.523 1.00 64.31 94 ILE A C 1
ATOM 750 O O . ILE A 1 94 ? 6.356 -0.314 5.493 1.00 64.31 94 ILE A O 1
ATOM 754 N N . SER A 1 95 ? 7.639 1.217 6.514 1.00 65.00 95 SER A N 1
ATOM 755 C CA . SER A 1 95 ? 8.458 1.501 5.337 1.00 65.00 95 SER A CA 1
ATOM 756 C C . SER A 1 95 ? 9.346 0.301 5.031 1.00 65.00 95 SER A C 1
ATOM 758 O O . SER A 1 95 ? 9.878 -0.325 5.948 1.00 65.00 95 SER A O 1
ATOM 760 N N . PHE A 1 96 ? 9.526 -0.013 3.747 1.00 73.50 96 PHE A N 1
ATOM 761 C CA . PHE A 1 96 ? 10.530 -0.992 3.352 1.00 73.50 96 PHE A CA 1
ATOM 762 C C . PHE A 1 96 ? 11.917 -0.514 3.793 1.00 73.50 96 PHE A C 1
ATOM 764 O O . PHE A 1 96 ? 12.376 0.559 3.406 1.00 73.50 96 PHE A O 1
ATOM 771 N N . GLU A 1 97 ? 12.582 -1.331 4.605 1.00 80.62 97 GLU A N 1
ATOM 772 C CA . GLU A 1 97 ? 13.946 -1.095 5.062 1.00 80.62 97 GLU A CA 1
ATOM 773 C C . GLU A 1 97 ? 14.845 -2.221 4.560 1.00 80.62 97 GLU A C 1
ATOM 775 O O . GLU A 1 97 ? 14.815 -3.334 5.090 1.00 80.62 97 GLU A O 1
ATOM 780 N N . LEU A 1 98 ? 15.685 -1.933 3.563 1.00 81.38 98 LEU A N 1
ATOM 781 C CA . LEU A 1 98 ? 16.593 -2.921 2.972 1.00 81.38 98 LEU A CA 1
ATOM 782 C C . LEU A 1 98 ? 17.518 -3.563 4.019 1.00 81.38 98 LEU A C 1
ATOM 784 O O . LEU A 1 98 ? 17.717 -4.775 4.012 1.00 81.38 98 LEU A O 1
ATOM 788 N N . ALA A 1 99 ? 18.029 -2.763 4.960 1.00 85.56 99 ALA A N 1
ATOM 789 C CA . ALA A 1 99 ? 18.931 -3.222 6.017 1.00 85.56 99 ALA A CA 1
ATOM 790 C C . ALA A 1 99 ? 18.290 -4.246 6.974 1.00 85.56 99 ALA A C 1
ATOM 792 O O . ALA A 1 99 ? 19.006 -5.020 7.605 1.00 85.56 99 ALA A O 1
ATOM 793 N N . SER A 1 100 ? 16.955 -4.274 7.064 1.00 84.50 100 SER A N 1
ATOM 794 C CA . SER A 1 100 ? 16.215 -5.240 7.886 1.00 84.50 100 SER A CA 1
ATOM 795 C C . SER A 1 100 ? 16.056 -6.613 7.216 1.00 84.50 100 SER A C 1
ATOM 797 O O . SER A 1 100 ? 15.644 -7.574 7.865 1.00 84.50 100 SER A O 1
ATOM 799 N N . GLN A 1 101 ? 16.380 -6.724 5.922 1.00 87.19 101 GLN A N 1
ATOM 800 C CA . GLN A 1 101 ? 16.200 -7.948 5.146 1.00 87.19 101 GLN A CA 1
ATOM 801 C C . GLN A 1 101 ? 17.401 -8.898 5.264 1.00 87.19 101 GLN A C 1
ATOM 803 O O . GLN A 1 101 ? 18.530 -8.446 5.472 1.00 87.19 101 GLN A O 1
ATOM 808 N N . PRO A 1 102 ? 17.212 -10.217 5.076 1.00 92.44 102 PRO A N 1
ATOM 809 C CA . PRO A 1 102 ? 18.321 -11.162 4.981 1.00 92.44 102 PRO A CA 1
ATOM 810 C C . PRO A 1 102 ? 19.310 -10.787 3.869 1.00 92.44 102 PRO A C 1
ATOM 812 O O . PRO A 1 102 ? 18.905 -10.305 2.814 1.00 92.44 102 PRO A O 1
ATOM 815 N N . LEU A 1 103 ? 20.599 -11.088 4.065 1.00 94.19 103 LEU A N 1
ATOM 816 C CA . LEU A 1 103 ? 21.670 -10.699 3.135 1.00 94.19 103 LEU A CA 1
ATOM 817 C C . LEU A 1 103 ? 21.408 -11.134 1.683 1.00 94.19 103 LEU A C 1
ATOM 819 O O . LEU A 1 103 ? 21.639 -10.361 0.760 1.00 94.19 103 LEU A O 1
ATOM 823 N N . TRP A 1 104 ? 20.896 -12.350 1.480 1.00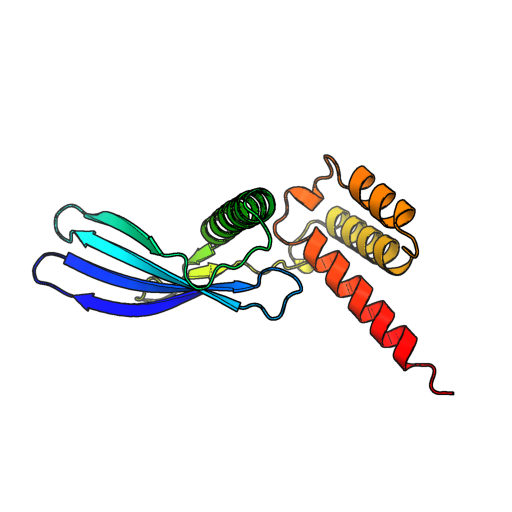 94.56 104 TRP A N 1
ATOM 824 C CA . TRP A 1 104 ? 20.573 -12.853 0.142 1.00 94.56 104 TRP A CA 1
ATOM 825 C C . TRP A 1 104 ? 19.510 -11.985 -0.547 1.00 94.56 104 TRP A C 1
ATOM 827 O O . TRP A 1 104 ? 19.615 -11.703 -1.733 1.00 94.56 104 TRP A O 1
ATOM 837 N N . LEU A 1 105 ? 18.523 -11.493 0.20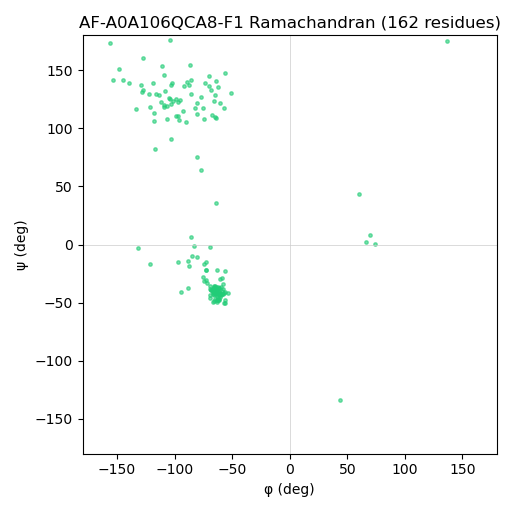3 1.00 91.75 105 LEU A N 1
ATOM 838 C CA . LEU A 1 105 ? 17.450 -10.669 -0.336 1.00 91.75 105 LEU A CA 1
ATOM 839 C C . LEU A 1 105 ? 17.941 -9.247 -0.641 1.00 91.75 105 LEU A C 1
ATOM 841 O O . LEU A 1 105 ? 17.504 -8.641 -1.613 1.00 91.75 105 LEU A O 1
ATOM 845 N N . GLN A 1 106 ? 18.913 -8.744 0.125 1.00 93.56 106 GLN A N 1
ATOM 846 C CA . GLN A 1 106 ? 19.609 -7.496 -0.204 1.00 93.56 106 GLN A CA 1
ATOM 847 C C . GLN A 1 106 ? 20.426 -7.610 -1.502 1.00 93.56 106 GLN A C 1
ATOM 849 O O . GLN A 1 106 ? 20.503 -6.659 -2.276 1.00 93.56 106 GLN A O 1
ATOM 854 N N . GLN A 1 107 ? 21.017 -8.778 -1.768 1.00 94.62 107 GLN A N 1
ATOM 855 C CA . GLN A 1 107 ? 21.738 -9.040 -3.017 1.00 94.62 107 GLN A CA 1
ATOM 856 C C . GLN A 1 107 ? 20.782 -9.127 -4.211 1.00 94.62 107 GLN A C 1
ATOM 858 O O . GLN A 1 107 ? 21.059 -8.528 -5.249 1.00 94.62 107 GLN A O 1
ATOM 863 N N . GLU A 1 108 ? 19.645 -9.814 -4.064 1.00 94.00 108 GLU A N 1
ATOM 864 C CA . GLU A 1 108 ? 18.617 -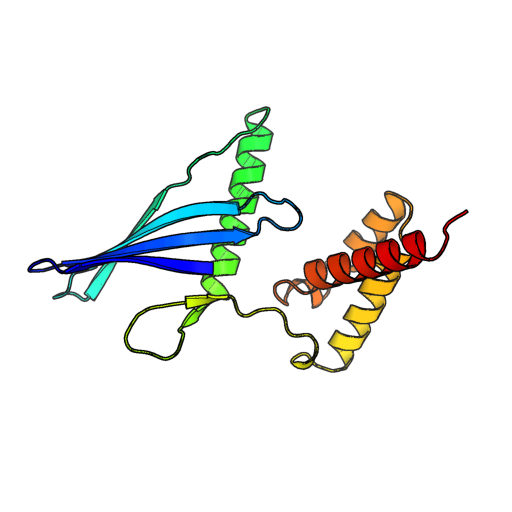9.849 -5.113 1.00 94.00 108 GLU A CA 1
ATOM 865 C C . GLU A 1 108 ? 18.010 -8.462 -5.367 1.00 94.00 108 GLU A C 1
ATOM 867 O O . GLU A 1 108 ? 17.793 -8.096 -6.520 1.00 94.00 108 GLU A O 1
ATOM 872 N N . TYR A 1 109 ? 17.829 -7.644 -4.322 1.00 93.25 109 TYR A N 1
ATOM 873 C CA . TYR A 1 109 ? 17.450 -6.236 -4.474 1.00 93.25 109 TYR A CA 1
ATOM 874 C C . TYR A 1 109 ? 18.437 -5.480 -5.366 1.00 93.25 109 TYR A C 1
ATOM 876 O O . TYR A 1 109 ? 18.027 -4.820 -6.315 1.00 93.25 109 TYR A O 1
ATOM 884 N N . ALA A 1 110 ? 19.740 -5.590 -5.089 1.00 94.50 110 ALA A N 1
ATOM 885 C CA . ALA A 1 110 ? 20.767 -4.903 -5.868 1.00 94.50 110 ALA A CA 1
ATOM 886 C C . ALA A 1 110 ? 20.772 -5.353 -7.339 1.00 94.50 110 ALA A C 1
ATOM 888 O O . ALA A 1 110 ? 20.872 -4.514 -8.232 1.00 94.50 110 ALA A O 1
ATOM 889 N N . ARG A 1 111 ? 20.587 -6.655 -7.598 1.00 94.31 111 ARG A N 1
ATOM 890 C CA . ARG A 1 111 ? 20.439 -7.192 -8.962 1.00 94.31 111 ARG A CA 1
ATOM 891 C C . ARG A 1 111 ? 19.205 -6.649 -9.669 1.00 94.31 111 ARG A C 1
ATOM 893 O O . ARG A 1 111 ? 19.270 -6.345 -10.854 1.00 94.31 111 ARG A O 1
ATOM 900 N N . LEU A 1 112 ? 18.089 -6.519 -8.953 1.00 94.44 112 LEU A N 1
ATOM 901 C CA . LEU A 1 112 ? 16.860 -5.954 -9.500 1.00 94.44 112 LEU A CA 1
ATOM 902 C C . LEU A 1 112 ? 17.018 -4.471 -9.838 1.00 94.44 112 LEU A C 1
ATOM 904 O O . LEU A 1 112 ? 16.596 -4.053 -10.913 1.00 94.44 112 LEU A O 1
ATOM 908 N N . VAL A 1 113 ? 17.666 -3.696 -8.964 1.00 93.62 113 VAL A N 1
ATOM 909 C CA . VAL A 1 113 ? 18.027 -2.299 -9.249 1.00 93.62 113 VAL A CA 1
ATOM 910 C C . VAL A 1 113 ? 18.875 -2.231 -10.518 1.00 93.62 113 VAL A C 1
ATOM 912 O O . VAL A 1 113 ? 18.547 -1.485 -11.432 1.00 93.62 113 VAL A O 1
ATOM 915 N N . GLU A 1 114 ? 19.931 -3.038 -10.615 1.00 94.75 114 GLU A N 1
ATOM 916 C CA . GLU A 1 114 ? 20.808 -3.067 -11.789 1.00 94.75 114 GLU A CA 1
ATOM 917 C C . GLU A 1 114 ? 20.059 -3.465 -13.070 1.00 94.75 114 GLU A C 1
ATOM 919 O O . GLU A 1 114 ? 20.253 -2.846 -14.117 1.00 94.75 114 GLU A O 1
ATOM 924 N N . ALA A 1 115 ? 19.166 -4.453 -12.995 1.00 93.38 115 ALA A N 1
ATOM 925 C CA . ALA A 1 115 ? 18.327 -4.851 -14.119 1.00 93.38 115 ALA A CA 1
ATOM 926 C C . ALA A 1 115 ? 17.437 -3.691 -14.593 1.00 93.38 115 ALA A C 1
ATOM 928 O O . ALA A 1 115 ? 17.388 -3.420 -15.790 1.00 93.38 115 ALA A O 1
ATOM 929 N N . TYR A 1 116 ? 16.799 -2.958 -13.673 1.00 92.50 116 TYR A N 1
ATOM 930 C CA . TYR A 1 116 ? 16.002 -1.776 -14.015 1.00 92.50 116 TYR A CA 1
ATOM 931 C C . TYR A 1 116 ? 16.844 -0.618 -14.563 1.00 92.50 116 TYR A C 1
ATOM 933 O O . TYR A 1 116 ? 16.407 0.041 -15.502 1.00 92.50 116 TYR A O 1
ATOM 941 N N . VAL A 1 117 ? 18.052 -0.381 -14.036 1.00 92.50 117 VAL A N 1
ATOM 942 C CA . VAL A 1 117 ? 18.969 0.647 -14.567 1.00 92.50 117 VAL A CA 1
ATOM 943 C C . VAL A 1 117 ? 19.346 0.340 -16.019 1.00 92.50 117 VAL A C 1
ATOM 945 O O . VAL A 1 117 ? 19.466 1.256 -16.835 1.00 92.50 117 VAL A O 1
ATOM 948 N N . ASN A 1 118 ? 19.530 -0.940 -16.341 1.00 92.06 118 ASN A N 1
ATOM 949 C CA . ASN A 1 118 ? 19.968 -1.391 -17.658 1.00 92.06 118 ASN A CA 1
ATOM 950 C C . ASN A 1 118 ? 18.825 -1.642 -18.652 1.00 92.06 118 ASN A C 1
ATOM 952 O O . ASN A 1 118 ? 19.102 -1.765 -19.846 1.00 92.06 118 ASN A O 1
ATOM 956 N N . ALA A 1 119 ? 17.574 -1.711 -18.192 1.00 91.19 119 ALA A N 1
ATOM 957 C CA . ALA A 1 119 ? 16.410 -1.882 -19.053 1.00 91.19 119 ALA A CA 1
ATOM 958 C C . ALA A 1 119 ? 16.217 -0.646 -19.944 1.00 91.19 119 ALA A C 1
ATOM 960 O O . ALA A 1 119 ? 16.114 0.478 -19.453 1.00 91.19 119 ALA A O 1
ATOM 961 N N . LYS A 1 120 ? 16.191 -0.848 -21.267 1.00 88.19 120 LYS A N 1
ATOM 962 C CA . LYS A 1 120 ? 16.031 0.233 -22.260 1.00 88.19 120 LYS A CA 1
ATOM 963 C C . LYS A 1 120 ? 14.812 0.043 -23.150 1.00 88.19 120 LYS A C 1
ATOM 965 O O . LYS A 1 120 ? 14.407 0.976 -23.840 1.00 88.19 120 LYS A O 1
ATOM 970 N N . THR A 1 121 ? 14.268 -1.165 -23.176 1.00 89.50 121 THR A N 1
ATOM 971 C CA . THR A 1 121 ? 13.176 -1.568 -24.055 1.00 89.50 121 THR A CA 1
ATOM 972 C C . THR A 1 121 ? 12.033 -2.186 -23.257 1.00 89.50 121 THR A C 1
ATOM 974 O O . THR A 1 121 ? 12.217 -2.660 -22.137 1.00 89.50 121 THR A O 1
ATOM 977 N N . GLU A 1 122 ? 10.841 -2.217 -23.855 1.00 83.00 122 GLU A N 1
ATOM 978 C CA . GLU A 1 122 ? 9.686 -2.935 -23.295 1.00 83.00 122 GLU A CA 1
ATOM 979 C C . GLU A 1 122 ? 9.974 -4.431 -23.091 1.00 83.00 122 GLU A C 1
ATOM 981 O O . GLU A 1 122 ? 9.538 -5.014 -22.099 1.00 83.00 122 GLU A O 1
ATOM 986 N N . ASP A 1 123 ? 10.774 -5.044 -23.970 1.00 91.19 123 ASP A N 1
ATOM 987 C CA . ASP A 1 123 ? 11.170 -6.450 -23.841 1.00 91.19 123 ASP A CA 1
ATOM 988 C C . ASP A 1 123 ? 12.046 -6.690 -22.597 1.00 91.19 123 ASP A C 1
ATOM 990 O O . ASP A 1 123 ? 11.900 -7.717 -21.929 1.00 91.19 123 ASP A O 1
ATOM 994 N N . ASP A 1 124 ? 12.906 -5.732 -22.230 1.00 88.94 124 ASP A N 1
ATOM 995 C CA . ASP A 1 124 ? 13.706 -5.805 -20.999 1.00 88.94 124 ASP A CA 1
ATOM 996 C C . ASP A 1 124 ? 12.806 -5.747 -19.757 1.00 88.94 124 ASP A C 1
ATOM 998 O O . ASP A 1 124 ? 12.972 -6.522 -18.811 1.00 88.94 124 ASP A O 1
ATOM 1002 N N . HIS A 1 125 ? 11.809 -4.857 -19.764 1.00 86.19 125 HIS A N 1
ATOM 1003 C CA . HIS A 1 125 ? 10.843 -4.744 -18.673 1.00 86.19 125 HIS A CA 1
ATOM 1004 C C . HIS A 1 125 ? 9.966 -5.995 -18.544 1.00 86.19 125 HIS A C 1
ATOM 1006 O O . HIS A 1 125 ? 9.673 -6.433 -17.428 1.00 86.19 125 HIS A O 1
ATOM 1012 N N . GLU A 1 126 ? 9.589 -6.613 -19.661 1.00 89.31 126 GLU A N 1
ATOM 1013 C CA . GLU A 1 126 ? 8.873 -7.888 -19.673 1.00 89.31 126 GLU A CA 1
ATOM 1014 C C . GLU A 1 126 ? 9.746 -9.039 -19.144 1.00 89.31 126 GLU A C 1
ATOM 1016 O O . GLU A 1 126 ? 9.265 -9.883 -18.384 1.00 89.31 126 GLU A O 1
ATOM 1021 N N . ALA A 1 127 ? 11.045 -9.060 -19.459 1.00 90.50 127 ALA A N 1
ATOM 1022 C CA . ALA A 1 127 ? 11.977 -10.037 -18.899 1.00 90.50 127 ALA A CA 1
ATOM 1023 C C . ALA A 1 127 ? 12.117 -9.896 -17.373 1.00 90.50 127 ALA A C 1
ATOM 1025 O O . ALA A 1 127 ? 12.092 -10.902 -16.658 1.00 90.50 127 ALA A O 1
ATOM 1026 N N . ILE A 1 128 ? 12.192 -8.661 -16.860 1.00 91.31 128 ILE A N 1
ATOM 1027 C CA . ILE A 1 128 ? 12.196 -8.389 -15.414 1.00 91.31 128 ILE A CA 1
ATOM 1028 C C . ILE A 1 128 ? 10.886 -8.861 -14.777 1.00 91.31 128 ILE A C 1
ATOM 1030 O O . ILE A 1 128 ? 10.913 -9.536 -13.747 1.00 91.31 128 ILE A O 1
ATOM 1034 N N . ARG A 1 129 ? 9.740 -8.564 -15.403 1.00 90.38 129 ARG A N 1
ATOM 1035 C CA . ARG A 1 129 ? 8.423 -9.000 -14.920 1.00 90.38 129 ARG A CA 1
ATOM 1036 C C . ARG A 1 129 ? 8.363 -10.521 -14.775 1.00 90.38 129 ARG A C 1
ATOM 1038 O O . ARG A 1 129 ? 7.986 -11.002 -13.712 1.00 90.38 129 ARG A O 1
ATOM 1045 N N . ARG A 1 130 ? 8.811 -11.264 -15.790 1.00 91.88 130 ARG A N 1
ATOM 1046 C CA . ARG A 1 130 ? 8.868 -12.736 -15.762 1.00 91.88 130 ARG A CA 1
ATOM 1047 C C . ARG A 1 130 ? 9.838 -13.280 -14.727 1.00 91.88 130 ARG A C 1
ATOM 1049 O O . ARG A 1 130 ? 9.540 -14.280 -14.090 1.00 91.88 130 ARG A O 1
ATOM 1056 N N . TRP A 1 131 ? 10.989 -12.640 -14.536 1.00 91.62 131 TRP A N 1
ATOM 1057 C CA . TRP A 1 131 ? 11.921 -13.041 -13.481 1.00 91.62 131 TRP A CA 1
ATOM 1058 C C . TRP A 1 131 ? 11.304 -12.890 -12.085 1.00 91.62 131 TRP A C 1
ATOM 1060 O O . TRP A 1 131 ? 11.529 -13.725 -11.208 1.00 91.62 131 TRP A O 1
ATOM 1070 N N . LEU A 1 132 ? 10.497 -11.849 -11.886 1.00 90.88 132 LEU A N 1
ATOM 1071 C CA . LEU A 1 132 ? 9.807 -11.615 -10.625 1.00 90.88 132 LEU A CA 1
ATOM 1072 C C . LEU A 1 132 ? 8.648 -12.592 -10.388 1.00 90.88 132 LEU A C 1
ATOM 1074 O O . LEU A 1 132 ? 8.275 -12.797 -9.233 1.00 90.88 132 LEU A O 1
ATOM 1078 N N . GLU A 1 133 ? 8.079 -13.225 -11.415 1.00 90.06 133 GLU A N 1
ATOM 1079 C CA . GLU A 1 133 ? 6.997 -14.200 -11.237 1.00 90.06 133 GLU A CA 1
ATOM 1080 C C . GLU A 1 133 ? 7.422 -15.343 -10.299 1.00 90.06 133 GLU A C 1
ATOM 1082 O O . GLU A 1 133 ? 8.362 -16.090 -10.552 1.00 90.06 133 GLU A O 1
ATOM 1087 N N . GLY A 1 134 ? 6.735 -15.465 -9.158 1.00 81.00 134 GLY A N 1
ATOM 1088 C CA . GLY A 1 134 ? 7.066 -16.447 -8.118 1.00 81.00 134 GLY A CA 1
ATOM 1089 C C . GLY A 1 134 ? 8.315 -16.125 -7.283 1.00 81.00 134 GLY A C 1
ATOM 1090 O O . GLY A 1 134 ? 8.641 -16.887 -6.372 1.00 81.00 134 GLY A O 1
ATOM 1091 N N . HIS A 1 135 ? 8.995 -15.003 -7.534 1.00 89.12 135 HIS A N 1
ATOM 1092 C CA . HIS A 1 135 ? 10.178 -14.610 -6.777 1.00 89.12 135 HIS A CA 1
ATOM 1093 C C . HIS A 1 135 ? 9.809 -14.108 -5.365 1.00 89.12 135 HIS A C 1
ATOM 1095 O O . HIS A 1 135 ? 8.874 -13.312 -5.222 1.00 89.12 135 HIS A O 1
ATOM 1101 N N . PRO A 1 136 ? 10.567 -14.470 -4.307 1.00 86.19 136 PRO A N 1
ATOM 1102 C CA . PRO A 1 136 ? 10.298 -14.028 -2.933 1.00 86.19 136 PRO A CA 1
ATOM 1103 C C . PRO A 1 136 ? 10.239 -12.508 -2.727 1.00 86.19 136 PRO A C 1
ATOM 1105 O O . PRO A 1 136 ? 9.600 -12.044 -1.789 1.00 86.19 136 PRO A O 1
ATOM 1108 N N . MET A 1 137 ? 10.870 -11.728 -3.609 1.00 83.69 137 MET A N 1
ATOM 1109 C CA . MET A 1 137 ? 10.807 -10.259 -3.579 1.00 83.69 137 MET A CA 1
ATOM 1110 C C . MET A 1 137 ? 9.373 -9.725 -3.697 1.00 83.69 137 MET A C 1
ATOM 1112 O O . MET A 1 137 ? 9.071 -8.691 -3.115 1.00 83.69 137 MET A O 1
ATOM 1116 N N . ASN A 1 138 ? 8.472 -10.450 -4.369 1.00 80.62 138 ASN A N 1
ATOM 1117 C CA . ASN A 1 138 ? 7.056 -10.079 -4.460 1.00 80.62 138 ASN A CA 1
ATOM 1118 C C . ASN A 1 138 ? 6.277 -10.304 -3.157 1.00 80.62 138 ASN A C 1
ATOM 1120 O O . ASN A 1 138 ? 5.161 -9.809 -3.012 1.00 80.62 138 ASN A O 1
ATOM 1124 N N . LEU A 1 139 ? 6.839 -11.063 -2.212 1.00 78.19 139 LEU A N 1
ATOM 1125 C CA . LEU A 1 139 ? 6.232 -11.302 -0.902 1.00 78.19 139 LEU A CA 1
ATOM 1126 C C . LEU A 1 139 ? 6.621 -10.221 0.112 1.00 78.19 139 LEU A C 1
ATOM 1128 O O . LEU A 1 139 ? 5.955 -10.078 1.138 1.00 78.19 139 LEU A O 1
ATOM 1132 N N . VAL A 1 140 ? 7.687 -9.465 -0.163 1.00 77.31 140 VAL A N 1
ATOM 1133 C CA . VAL A 1 140 ? 8.124 -8.357 0.683 1.00 77.31 140 VAL A CA 1
ATOM 1134 C C . VAL A 1 140 ? 7.496 -7.072 0.172 1.00 77.31 140 VAL A C 1
ATOM 1136 O O . VAL A 1 140 ? 7.780 -6.616 -0.935 1.00 77.31 140 VAL A O 1
ATOM 1139 N N . GLY A 1 141 ? 6.627 -6.495 1.005 1.00 72.06 141 GLY A N 1
ATOM 1140 C CA . GLY A 1 141 ? 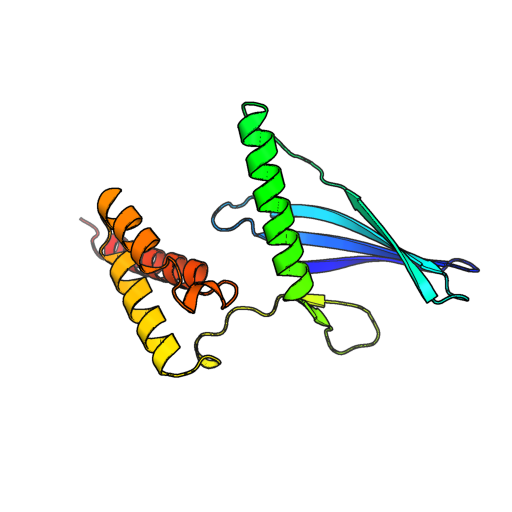5.939 -5.248 0.699 1.00 72.06 141 GLY A CA 1
ATOM 1141 C C . GLY A 1 141 ? 6.920 -4.167 0.253 1.00 72.06 141 GLY A C 1
ATOM 1142 O O . GLY A 1 141 ? 7.937 -3.935 0.902 1.00 72.06 141 GLY A O 1
ATOM 1143 N N . ASP A 1 142 ? 6.594 -3.529 -0.867 1.00 74.38 142 ASP A N 1
ATOM 1144 C CA . ASP A 1 142 ? 7.280 -2.364 -1.439 1.00 74.38 142 ASP A CA 1
ATOM 1145 C C . ASP A 1 142 ? 8.710 -2.611 -1.936 1.00 74.38 142 ASP A C 1
ATOM 1147 O O . ASP A 1 142 ? 9.346 -1.688 -2.432 1.00 74.38 142 ASP A O 1
ATOM 1151 N N . MET A 1 143 ? 9.222 -3.843 -1.871 1.00 82.56 143 MET A N 1
ATOM 1152 C CA . MET A 1 143 ? 10.610 -4.138 -2.232 1.00 82.56 143 MET A CA 1
ATOM 1153 C C . MET A 1 143 ? 10.894 -3.931 -3.727 1.00 82.56 143 MET A C 1
ATOM 1155 O O . MET A 1 143 ? 11.860 -3.261 -4.086 1.00 82.56 143 MET A O 1
ATOM 1159 N N . VAL A 1 144 ? 10.054 -4.491 -4.603 1.00 86.38 144 VAL A N 1
ATOM 1160 C CA . VAL A 1 144 ? 10.204 -4.345 -6.064 1.00 86.38 144 VAL A CA 1
ATOM 1161 C C . VAL A 1 144 ? 10.025 -2.889 -6.490 1.00 86.38 144 VAL A C 1
ATOM 1163 O O . VAL A 1 144 ? 10.797 -2.379 -7.298 1.00 86.38 144 VAL A O 1
ATOM 1166 N N . GLU A 1 145 ? 9.038 -2.211 -5.905 1.00 79.88 145 GLU A N 1
ATOM 1167 C CA . GLU A 1 145 ? 8.768 -0.794 -6.152 1.00 79.88 145 GLU A CA 1
ATOM 1168 C C . GLU A 1 145 ? 9.935 0.089 -5.677 1.00 79.88 145 GLU A C 1
ATOM 1170 O O . GLU A 1 145 ? 10.365 0.988 -6.396 1.00 79.88 145 GLU A O 1
ATOM 1175 N N . SER A 1 146 ? 10.520 -0.213 -4.513 1.00 83.56 146 SER A N 1
ATOM 1176 C CA . SER A 1 146 ? 11.724 0.456 -4.009 1.00 83.56 146 SER A CA 1
ATOM 1177 C C . SER A 1 146 ? 12.914 0.275 -4.954 1.00 83.56 146 SER A C 1
ATOM 1179 O O . SER A 1 146 ? 13.634 1.239 -5.215 1.00 83.56 146 SER A O 1
ATOM 1181 N N . ALA A 1 147 ? 13.117 -0.932 -5.494 1.00 85.94 147 ALA A N 1
ATOM 1182 C CA . ALA A 1 147 ? 14.213 -1.208 -6.421 1.00 85.94 147 ALA A CA 1
ATOM 1183 C C . ALA A 1 147 ? 14.078 -0.411 -7.727 1.00 85.94 147 ALA A C 1
ATOM 1185 O O . ALA A 1 147 ? 15.063 0.125 -8.231 1.00 85.94 147 ALA A O 1
ATOM 1186 N N . GLN A 1 148 ? 12.854 -0.291 -8.245 1.00 85.94 148 GLN A N 1
ATOM 1187 C CA . GLN A 1 148 ? 12.570 0.515 -9.428 1.00 85.94 148 GLN A CA 1
ATOM 1188 C C . GLN A 1 148 ? 12.864 2.006 -9.181 1.00 85.94 148 GLN A C 1
ATOM 1190 O O . GLN A 1 148 ? 13.589 2.620 -9.961 1.00 85.94 148 GLN A O 1
ATOM 1195 N N . CYS A 1 149 ? 12.389 2.561 -8.059 1.00 77.94 149 CYS A N 1
ATOM 1196 C CA . CYS A 1 149 ? 12.652 3.952 -7.674 1.00 77.94 149 CYS A CA 1
ATOM 1197 C C . CYS A 1 149 ? 14.150 4.259 -7.548 1.00 77.94 149 CYS A C 1
ATOM 1199 O O . CYS A 1 149 ? 14.620 5.310 -7.988 1.00 77.94 149 CYS A O 1
ATOM 1201 N N . GLU A 1 150 ? 14.908 3.347 -6.939 1.00 85.06 150 GLU A N 1
ATOM 1202 C CA . GLU A 1 150 ? 16.353 3.505 -6.790 1.00 85.06 150 GLU A CA 1
ATOM 1203 C C . GLU A 1 150 ? 17.071 3.465 -8.146 1.00 85.06 150 GLU A C 1
ATOM 1205 O O . GLU A 1 150 ? 17.959 4.282 -8.394 1.00 85.06 150 GLU A O 1
ATOM 1210 N N . ALA A 1 151 ? 16.657 2.574 -9.051 1.00 88.12 151 ALA A N 1
ATOM 1211 C CA . ALA A 1 151 ? 17.205 2.499 -10.401 1.00 88.12 151 ALA A CA 1
ATOM 1212 C C . ALA A 1 151 ? 17.005 3.804 -11.182 1.00 88.12 151 ALA A C 1
ATOM 1214 O O . ALA A 1 151 ? 17.933 4.317 -11.808 1.00 88.12 151 ALA A O 1
ATOM 1215 N N . GLU A 1 152 ? 15.817 4.390 -11.093 1.00 82.38 152 GLU A N 1
ATOM 1216 C CA . GLU A 1 152 ? 15.496 5.635 -11.785 1.00 82.38 152 GLU A CA 1
ATOM 1217 C C . GLU A 1 152 ? 16.273 6.822 -11.200 1.00 82.38 152 GLU A C 1
ATOM 1219 O O . GLU A 1 152 ? 16.804 7.637 -11.951 1.00 82.38 152 GLU A O 1
ATOM 1224 N N . ARG A 1 153 ? 16.447 6.881 -9.871 1.00 83.69 153 ARG A N 1
ATOM 1225 C CA . ARG A 1 153 ? 17.309 7.879 -9.214 1.00 83.69 153 ARG A CA 1
ATOM 1226 C C . ARG A 1 153 ? 18.752 7.792 -9.717 1.00 83.69 153 ARG A C 1
ATOM 1228 O O . ARG A 1 153 ? 19.407 8.816 -9.925 1.00 83.69 153 ARG A O 1
ATOM 1235 N N . ILE A 1 154 ? 19.259 6.577 -9.918 1.00 87.31 154 ILE A N 1
ATOM 1236 C CA . ILE A 1 154 ? 20.596 6.342 -10.476 1.00 87.31 154 ILE A CA 1
ATOM 1237 C C . ILE A 1 154 ? 20.661 6.844 -11.925 1.00 87.31 154 ILE A C 1
ATOM 1239 O O . ILE A 1 154 ? 21.588 7.580 -12.263 1.00 87.31 154 ILE A O 1
ATOM 1243 N N . GLN A 1 155 ? 19.669 6.516 -12.756 1.00 82.88 155 GLN A N 1
ATOM 1244 C CA . GLN A 1 155 ? 19.588 6.975 -14.148 1.00 82.88 155 GLN A CA 1
ATOM 1245 C C . GLN A 1 155 ? 19.493 8.509 -14.260 1.00 82.88 155 GLN A C 1
ATOM 1247 O O . GLN A 1 155 ? 20.185 9.106 -15.087 1.00 82.88 155 GLN A O 1
ATOM 1252 N N . GLU A 1 156 ? 18.701 9.168 -13.408 1.00 81.31 156 GLU A N 1
ATOM 1253 C CA . GLU A 1 156 ? 18.592 10.634 -13.333 1.00 81.31 156 GLU A CA 1
ATOM 1254 C C . GLU A 1 156 ? 19.931 11.283 -12.954 1.00 81.31 156 GLU A C 1
ATOM 1256 O O . GLU A 1 156 ? 20.347 12.270 -13.566 1.00 81.31 156 GLU A O 1
ATOM 1261 N N . THR A 1 157 ? 20.645 10.698 -11.987 1.00 80.31 157 THR A N 1
ATOM 1262 C CA . THR A 1 157 ? 21.971 11.173 -11.551 1.00 80.31 157 THR A CA 1
ATOM 1263 C C . THR A 1 157 ? 23.018 11.000 -12.661 1.00 80.31 157 THR A C 1
ATOM 1265 O O . THR A 1 157 ? 23.838 11.885 -12.891 1.00 80.31 157 THR A O 1
ATOM 1268 N N . GLN A 1 158 ? 22.983 9.879 -13.386 1.00 76.69 158 GLN A N 1
ATOM 1269 C CA . GLN A 1 158 ? 23.894 9.619 -14.507 1.00 76.69 158 GLN A CA 1
ATOM 1270 C C . GLN A 1 158 ? 23.610 10.530 -15.709 1.00 76.69 158 GLN A C 1
ATOM 1272 O O . GLN A 1 158 ? 24.543 10.991 -16.362 1.00 76.69 158 GLN A O 1
ATOM 1277 N N . SER A 1 159 ? 22.339 10.842 -15.967 1.00 64.50 159 SER A N 1
ATOM 1278 C CA . SER A 1 159 ? 21.925 11.718 -17.071 1.00 64.50 159 SER A CA 1
ATOM 1279 C C . SER A 1 159 ? 22.249 13.194 -16.812 1.00 64.50 159 SER A C 1
ATOM 1281 O O . SER A 1 159 ? 22.533 13.936 -17.744 1.00 64.50 159 SER A O 1
ATOM 1283 N N . SER A 1 160 ? 22.248 13.628 -15.548 1.00 59.34 160 SER A N 1
ATOM 1284 C CA . SER A 1 160 ? 22.573 15.008 -15.150 1.00 59.34 160 SER A CA 1
ATOM 1285 C C . SER A 1 160 ? 24.077 15.279 -14.979 1.00 59.34 160 SER A C 1
ATOM 1287 O O . SER A 1 160 ? 24.483 16.436 -14.882 1.00 59.34 160 SER A O 1
ATOM 1289 N N . ALA A 1 161 ? 24.919 14.239 -14.998 1.00 52.84 161 ALA A N 1
ATOM 1290 C CA . ALA A 1 161 ? 26.380 14.348 -14.955 1.00 52.84 161 ALA A CA 1
ATOM 1291 C C . ALA A 1 161 ? 27.037 14.612 -16.330 1.00 52.84 161 ALA A C 1
ATOM 1293 O O . ALA A 1 161 ? 28.254 14.788 -16.398 1.00 52.84 161 ALA A O 1
ATOM 1294 N N . HIS A 1 162 ? 26.248 14.689 -17.407 1.00 47.94 162 HIS A N 1
ATOM 1295 C CA . HIS A 1 162 ? 26.686 15.138 -18.731 1.00 47.94 162 HIS A CA 1
ATOM 1296 C C . HIS A 1 162 ? 25.942 16.418 -19.149 1.00 47.94 162 HIS A C 1
ATOM 1298 O O . HIS A 1 162 ? 24.953 16.338 -19.875 1.00 47.94 162 HIS A O 1
ATOM 1304 N N . PRO A 1 163 ? 26.381 17.608 -18.700 1.00 44.50 163 PRO A N 1
ATOM 1305 C CA . PRO A 1 163 ? 26.084 18.837 -19.415 1.00 44.50 163 PRO A CA 1
ATOM 1306 C C . PRO A 1 163 ? 27.006 18.930 -20.639 1.00 44.50 163 PRO A C 1
ATOM 1308 O O . PRO A 1 163 ? 28.225 18.795 -20.496 1.00 44.50 163 PRO A O 1
ATOM 1311 N N . ASP A 1 164 ? 26.401 19.128 -21.810 1.00 37.91 164 ASP A N 1
ATOM 1312 C CA . ASP A 1 164 ? 27.079 19.553 -23.045 1.00 37.91 164 ASP A CA 1
ATOM 1313 C C . ASP A 1 164 ? 27.936 20.818 -22.841 1.00 37.91 164 ASP A C 1
ATOM 1315 O O . ASP A 1 164 ? 27.519 21.715 -22.064 1.00 37.91 164 ASP A O 1
#

Sequence (164 aa):
MLELKDLRLGERTALVVYNVIHNVGRLRTTLEQDFKLEIDLHSGKVKGALHLTDFQADNLEAAREKMAIWCDRMAAGLRAAKRKDGDLPLYERISFELASQPLWLQQEYARLVEAYVNAKTEDDHEAIRRWLEGHPMNLVGDMVESAQCEAERIQETQSSAHPD

Secondary structure (DSSP, 8-state):
-EEEEEEEE-SSEEEEEEEEEEE-TTSS-EEEEEEEEEEETTT--EEEEEEE-S---SSHHHHHHHHHHHHHHHHHHHHTEEEPSSSS--EEE----GGGS-HHHHHHHHHHHHHHHH--SHHHHHHHHHHHTT-GGGGSTTHHHHHHHHHHHHHHHHHHT---

Nearest PDB structures (foldseek):
  6q0w-assembly1_C  TM=3.026E-01  e=6.315E-02  Homo sapiens
  8f3w-assembly1_A  TM=4.576E-01  e=5.334E-01  Enterococcus faecium
  8f3i-assembly1_A  TM=4.632E-01  e=9.649E-01  Enterococcus faecium
  4hvn-assembly1_B  TM=5.094E-01  e=1.461E+00  Catenulispora acidiphila DSM 44928
  6q0r-assembly1_C  TM=2.670E-01  e=1.077E-01  Homo sapiens

Foldseek 3Di:
DWAFPDWDDDPFKIKTWTWDFDPPFPDPDGFTWIWIWIAGNPVRDIDIDIDGPDDDDPDDVRSVVVVVSVVVVVVVQVVQWDQDPDDDRDTDGDDDDLVPDDPVVVVVLVVLLVLLLPDDDPVSVVVSVVVCVVPCLVVDPCSSSVSNVNSVVVNVVVVVVDDD

pLDDT: mean 75.14, std 13.76, range [31.44, 94.75]

Mean predicted aligned error: 12.25 Å

Solvent-accessible surface area (backbone atoms only — not comparable to full-atom values): 9495 Å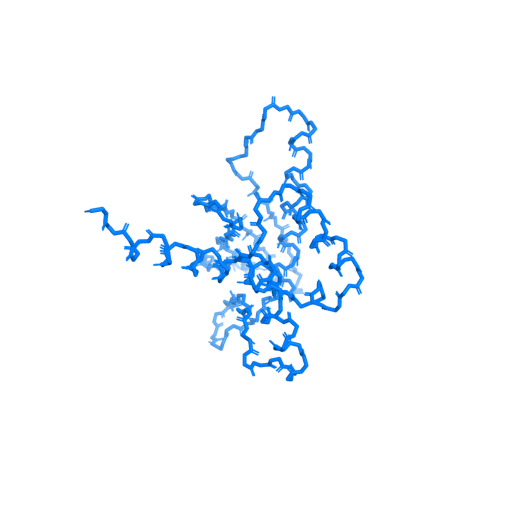² total; per-residue (Å²): 73,47,41,80,73,44,77,47,83,55,99,58,36,38,40,40,33,23,38,36,42,42,74,58,70,94,48,98,47,74,46,60,27,54,38,39,35,41,31,34,71,85,79,69,49,73,47,78,49,78,49,92,61,94,83,86,58,98,44,70,66,57,40,52,51,53,49,51,55,46,52,53,50,49,53,50,49,62,71,45,41,43,75,48,91,70,94,59,97,38,38,40,57,68,72,74,55,68,88,79,47,58,70,70,57,45,51,52,43,53,52,49,17,51,50,52,54,67,43,86,49,72,68,45,53,50,51,52,53,59,64,46,61,92,33,71,57,76,76,42,72,60,45,61,62,49,26,48,55,52,15,50,53,50,51,52,54,60,60,67,72,61,77,132

Organism: NCBI:txid101571